Protein AF-W4S2B2-F1 (afdb_monomer)

Foldseek 3Di:
DDPVVVVVVVVVVQQVPFPCDPVVLPADQPDTPNVVVVVVDPPDDDDWDDPDSNDID

pLDDT: mean 96.98, std 3.12, range [77.69, 98.88]

Structure (mmCIF, N/CA/C/O backbone):
data_AF-W4S2B2-F1
#
_entry.id   AF-W4S2B2-F1
#
loop_
_atom_site.group_PDB
_atom_site.id
_atom_site.type_symbol
_atom_site.label_atom_id
_atom_site.label_alt_id
_atom_site.label_comp_id
_atom_site.label_asym_id
_atom_site.label_entity_id
_atom_site.label_seq_id
_atom_site.pdbx_PDB_ins_code
_atom_site.Cartn_x
_atom_site.Cartn_y
_atom_site.Cartn_z
_atom_site.occupancy
_atom_site.B_iso_or_equiv
_atom_site.auth_seq_id
_atom_site.auth_comp_id
_atom_site.auth_asym_id
_atom_site.auth_atom_id
_atom_site.pdbx_PDB_model_num
ATOM 1 N N . MET A 1 1 ? -5.324 5.802 25.755 1.00 77.69 1 MET A N 1
ATOM 2 C CA . MET A 1 1 ? -5.251 5.712 24.283 1.00 77.69 1 MET A CA 1
ATOM 3 C C . MET A 1 1 ? -6.591 5.179 23.818 1.00 77.69 1 MET A C 1
ATOM 5 O O . MET A 1 1 ? -7.073 4.260 24.462 1.00 77.69 1 MET A O 1
ATOM 9 N N . THR A 1 2 ? -7.248 5.809 22.844 1.00 98.31 2 THR A N 1
ATOM 10 C CA . THR A 1 2 ? -8.523 5.290 22.318 1.00 98.31 2 THR A CA 1
ATOM 11 C C . THR A 1 2 ? -8.246 4.164 21.329 1.00 98.31 2 THR A C 1
ATOM 13 O O . THR A 1 2 ? -7.192 4.172 20.692 1.00 98.31 2 THR A O 1
ATOM 16 N N . ASP A 1 3 ? -9.187 3.239 21.163 1.00 98.31 3 ASP A N 1
ATOM 17 C CA . ASP A 1 3 ? -9.018 2.101 20.247 1.00 98.31 3 ASP A CA 1
ATOM 18 C C . ASP A 1 3 ? -8.810 2.573 18.803 1.00 98.31 3 ASP A C 1
ATOM 20 O O . ASP A 1 3 ? -7.889 2.130 18.126 1.00 98.31 3 ASP A O 1
ATOM 24 N N . LEU A 1 4 ? -9.580 3.578 18.368 1.00 98.50 4 LEU A N 1
ATOM 25 C CA . LEU A 1 4 ? -9.426 4.175 17.040 1.00 98.50 4 LEU A CA 1
ATOM 26 C C . LEU A 1 4 ? -8.026 4.774 16.826 1.00 98.50 4 LEU A C 1
ATOM 28 O O . LEU A 1 4 ? -7.463 4.652 15.739 1.00 98.50 4 LEU A O 1
ATOM 32 N N . LEU A 1 5 ?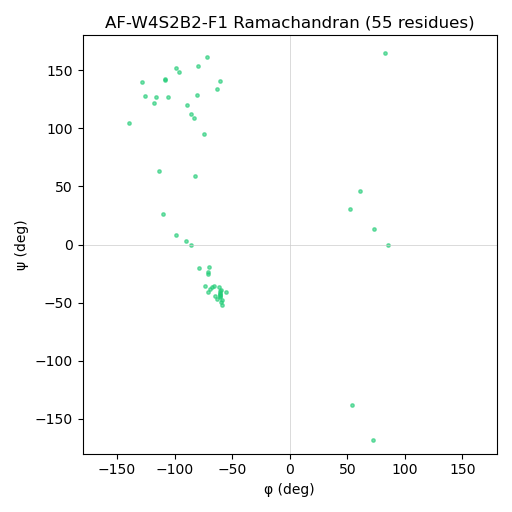 -7.451 5.413 17.851 1.00 98.50 5 LEU A N 1
ATOM 33 C CA . LEU A 1 5 ? -6.094 5.951 17.765 1.00 98.50 5 LEU A CA 1
ATOM 34 C C . LEU A 1 5 ? 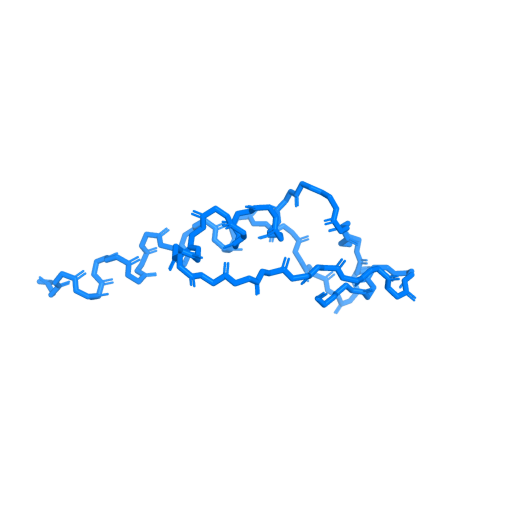-5.057 4.825 17.741 1.00 98.50 5 LEU A C 1
ATOM 36 O O . LEU A 1 5 ? -4.116 4.907 16.961 1.00 98.50 5 LEU A O 1
ATOM 40 N N . ALA A 1 6 ? -5.235 3.781 18.555 1.00 98.62 6 ALA A N 1
ATOM 41 C CA . ALA A 1 6 ? -4.337 2.631 18.573 1.00 98.62 6 ALA A CA 1
ATOM 42 C C . ALA A 1 6 ? -4.279 1.951 17.196 1.00 98.62 6 ALA A C 1
ATOM 44 O O . ALA A 1 6 ? -3.199 1.867 16.618 1.00 98.62 6 ALA A O 1
ATOM 45 N N . SER A 1 7 ? -5.428 1.600 16.607 1.00 98.50 7 SER A N 1
ATOM 46 C CA . SER A 1 7 ? -5.472 0.997 15.267 1.00 98.50 7 SER A CA 1
ATOM 47 C C . SER A 1 7 ? -4.909 1.923 14.186 1.00 98.50 7 SER A C 1
ATOM 49 O O . SER A 1 7 ? -4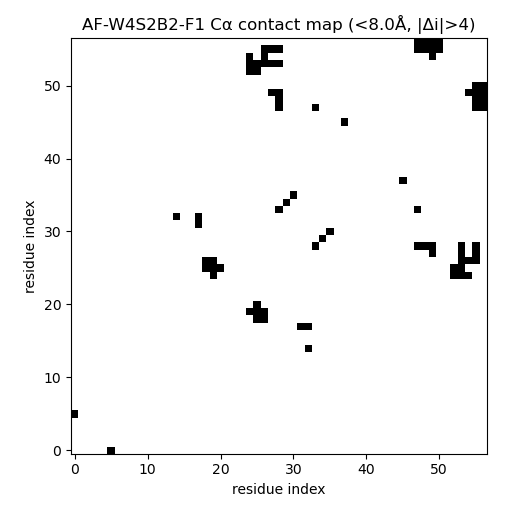.221 1.474 13.274 1.00 98.50 7 SER A O 1
ATOM 51 N N . THR A 1 8 ? -5.143 3.236 14.293 1.00 98.75 8 THR A N 1
ATOM 52 C CA . THR A 1 8 ? -4.550 4.207 13.357 1.00 98.75 8 THR A CA 1
ATOM 53 C C . THR A 1 8 ? -3.024 4.173 13.414 1.00 98.75 8 THR A C 1
ATOM 55 O O 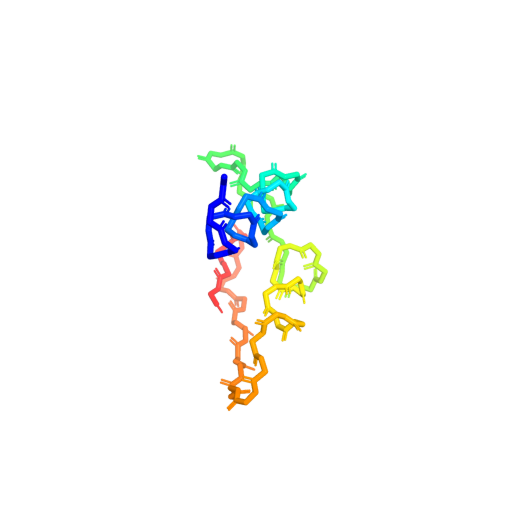. THR A 1 8 ? -2.375 4.204 12.371 1.00 98.75 8 THR A O 1
ATOM 58 N N . LEU A 1 9 ? -2.442 4.106 14.614 1.00 98.69 9 LEU A N 1
ATOM 59 C CA . LEU A 1 9 ? -0.991 4.058 14.788 1.00 98.69 9 LEU A CA 1
ATOM 60 C C . LEU A 1 9 ? -0.398 2.730 14.298 1.00 98.69 9 LEU A C 1
ATOM 62 O O . LEU A 1 9 ? 0.652 2.757 13.664 1.00 98.69 9 LEU A O 1
ATOM 66 N N . GLU A 1 10 ? -1.085 1.605 14.512 1.00 98.75 10 GLU A N 1
ATOM 67 C CA . GLU A 1 10 ? -0.679 0.293 13.985 1.00 98.75 10 GLU A CA 1
ATOM 68 C C . GLU A 1 10 ? -0.633 0.287 12.449 1.00 98.75 10 GLU A C 1
ATOM 70 O O . GLU A 1 10 ? 0.344 -0.165 11.848 1.00 98.75 10 GLU A O 1
ATOM 75 N N . HIS A 1 11 ? -1.655 0.848 11.791 1.00 98.81 11 HIS A N 1
ATOM 76 C CA . HIS A 1 11 ? -1.638 1.010 10.338 1.00 98.81 11 HIS A CA 1
ATOM 77 C C . HIS A 1 11 ? -0.540 1.974 9.890 1.00 98.81 11 HIS A C 1
ATOM 79 O O . HIS A 1 11 ? 0.177 1.686 8.935 1.00 98.81 11 HIS A O 1
ATOM 85 N N . LEU A 1 12 ? -0.381 3.107 10.579 1.00 98.88 12 LEU A N 1
ATOM 86 C CA . LEU A 1 12 ? 0.627 4.105 10.235 1.00 98.88 12 LEU A CA 1
ATOM 87 C C . LEU A 1 12 ? 2.048 3.533 10.311 1.00 98.88 12 LEU A C 1
ATOM 89 O O . LEU A 1 12 ? 2.855 3.828 9.434 1.00 98.88 12 LEU A O 1
ATOM 93 N N . GLU A 1 13 ? 2.348 2.699 11.306 1.00 98.81 13 GLU A N 1
ATOM 94 C CA . GLU A 1 13 ? 3.645 2.026 11.432 1.00 98.81 13 GLU A CA 1
ATOM 95 C C . GLU A 1 13 ? 3.950 1.156 10.204 1.00 98.81 13 GLU A C 1
ATOM 97 O O . GLU A 1 13 ? 5.023 1.278 9.610 1.00 98.81 13 GLU A O 1
ATOM 102 N N . GLN A 1 14 ? 2.985 0.339 9.768 1.00 98.75 14 GLN A N 1
ATOM 103 C CA . GLN A 1 14 ? 3.136 -0.470 8.556 1.00 98.75 14 GLN A CA 1
ATOM 104 C C . GLN A 1 14 ? 3.287 0.413 7.314 1.00 98.75 14 GLN A C 1
ATOM 106 O O . GLN A 1 14 ? 4.209 0.212 6.526 1.00 98.75 14 GLN A O 1
ATOM 111 N N . LEU A 1 15 ? 2.436 1.431 7.162 1.00 98.69 15 LEU A N 1
ATOM 112 C CA . LEU A 1 15 ? 2.452 2.330 6.007 1.00 98.69 15 LEU A CA 1
ATOM 113 C C . LEU A 1 15 ? 3.786 3.076 5.862 1.00 98.69 15 LEU A C 1
ATOM 115 O O . LEU A 1 15 ? 4.309 3.177 4.756 1.00 98.69 15 LEU A O 1
ATOM 119 N N . VAL A 1 16 ? 4.361 3.559 6.967 1.00 98.56 16 VAL A N 1
ATOM 120 C CA . VAL A 1 16 ? 5.654 4.267 6.977 1.00 98.56 16 VAL A CA 1
ATOM 121 C C . VAL A 1 16 ? 6.831 3.325 6.705 1.00 98.56 16 VAL A C 1
ATOM 123 O O . VAL A 1 16 ? 7.876 3.775 6.236 1.00 98.56 16 VAL A O 1
ATOM 126 N N . SER A 1 17 ? 6.681 2.023 6.963 1.00 98.50 17 SER A N 1
ATOM 127 C CA . SER A 1 17 ? 7.732 1.036 6.686 1.00 98.50 17 SER A CA 1
ATOM 128 C C . SER A 1 17 ? 7.958 0.775 5.188 1.00 98.50 17 SER A C 1
ATOM 130 O O . SER A 1 17 ? 9.028 0.295 4.807 1.00 98.50 17 SER A O 1
ATOM 132 N N . PHE A 1 18 ? 6.993 1.117 4.324 1.00 98.56 18 PHE A N 1
ATOM 133 C CA . PHE A 1 18 ? 7.139 0.993 2.874 1.00 98.56 18 PHE A CA 1
ATOM 134 C C . PHE A 1 1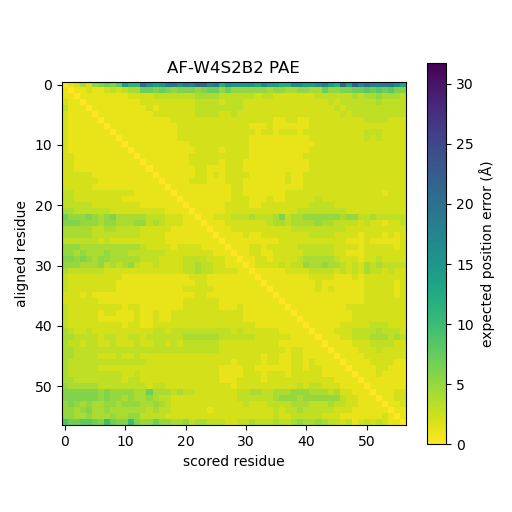8 ? 7.925 2.175 2.291 1.00 98.56 18 PHE A C 1
ATOM 136 O O . PHE A 1 18 ? 7.579 3.337 2.499 1.00 98.56 18 PHE A O 1
ATOM 143 N N . ASP A 1 19 ? 8.959 1.893 1.494 1.00 97.94 19 ASP A N 1
ATOM 144 C CA . ASP A 1 19 ? 9.684 2.943 0.774 1.00 97.94 19 ASP A CA 1
ATOM 145 C C . ASP A 1 19 ? 8.858 3.467 -0.407 1.00 97.94 19 ASP A C 1
ATOM 147 O O . ASP A 1 19 ? 8.886 2.925 -1.510 1.00 97.94 19 ASP A O 1
ATOM 151 N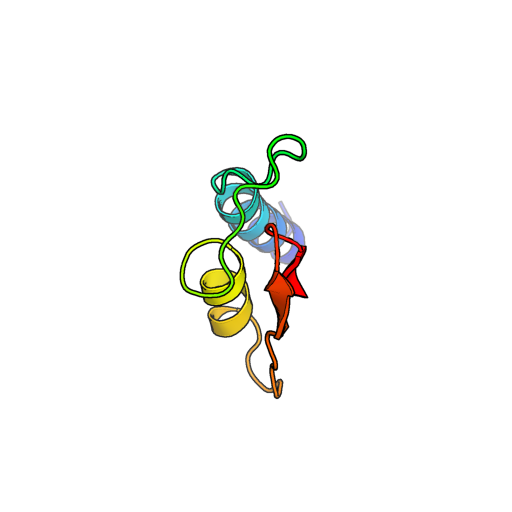 N . THR A 1 20 ? 8.127 4.552 -0.169 1.00 97.88 20 THR A N 1
ATOM 152 C CA . THR A 1 20 ? 7.336 5.250 -1.189 1.00 97.88 20 THR A CA 1
ATOM 153 C C . THR A 1 20 ? 7.921 6.620 -1.538 1.00 97.88 20 THR A C 1
ATOM 155 O O . THR A 1 20 ? 7.189 7.530 -1.939 1.00 97.88 20 THR A O 1
ATOM 158 N N . ARG A 1 21 ? 9.238 6.821 -1.363 1.00 98.12 21 ARG A N 1
ATOM 159 C CA . ARG A 1 21 ? 9.896 8.096 -1.695 1.00 98.12 21 ARG A CA 1
ATOM 160 C C . ARG A 1 21 ? 9.753 8.426 -3.180 1.00 98.12 21 ARG A C 1
ATOM 162 O O . ARG A 1 21 ? 9.904 7.579 -4.061 1.00 98.12 21 ARG A O 1
ATOM 169 N N . ASN A 1 22 ? 9.529 9.701 -3.463 1.00 96.38 22 ASN A N 1
ATOM 170 C CA . ASN A 1 22 ? 9.383 10.227 -4.812 1.00 96.38 22 ASN A CA 1
ATOM 171 C C . ASN A 1 22 ? 10.115 11.580 -4.903 1.00 96.38 22 ASN A C 1
ATOM 173 O O . ASN A 1 22 ? 9.590 12.556 -4.360 1.00 96.38 22 ASN A O 1
ATOM 177 N N . PRO A 1 23 ? 11.305 11.670 -5.543 1.00 96.19 23 PRO A N 1
ATOM 178 C CA . PRO A 1 23 ? 12.033 10.628 -6.302 1.00 96.19 23 PRO A CA 1
ATOM 179 C C . PRO A 1 23 ? 12.663 9.501 -5.435 1.00 96.19 23 PRO A C 1
ATOM 181 O O . PRO A 1 23 ? 12.864 9.719 -4.241 1.00 96.19 23 PRO A O 1
ATOM 184 N N . PRO A 1 24 ? 13.011 8.314 -5.996 1.00 95.94 24 PRO A N 1
ATOM 185 C CA . PRO A 1 24 ? 12.931 7.945 -7.413 1.00 95.94 24 PRO A CA 1
ATOM 186 C C . PRO A 1 24 ? 11.560 7.410 -7.845 1.00 95.94 24 PRO A C 1
ATOM 188 O O . PRO A 1 24 ? 11.399 7.097 -9.019 1.00 95.94 24 PRO A O 1
ATOM 191 N N . ARG A 1 25 ? 10.582 7.314 -6.929 1.00 96.69 25 ARG A N 1
ATOM 192 C CA . ARG A 1 25 ? 9.257 6.732 -7.194 1.00 96.69 25 ARG A CA 1
ATOM 193 C C . ARG A 1 25 ? 9.352 5.260 -7.609 1.00 96.69 25 ARG A C 1
ATOM 195 O O . ARG A 1 25 ? 8.735 4.833 -8.574 1.00 96.69 25 ARG A O 1
ATOM 202 N N . ALA A 1 26 ? 10.145 4.477 -6.883 1.00 97.62 2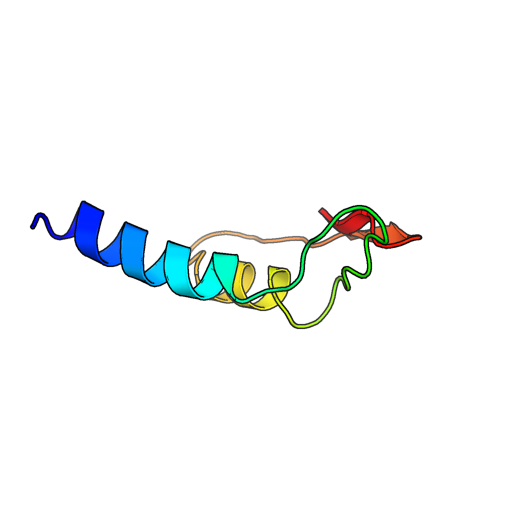6 ALA A N 1
ATOM 203 C CA . ALA A 1 26 ? 10.304 3.041 -7.119 1.00 97.62 26 ALA A CA 1
ATOM 204 C C . ALA A 1 26 ? 9.161 2.237 -6.469 1.00 97.62 26 ALA A C 1
ATOM 206 O O . ALA A 1 26 ? 9.391 1.413 -5.591 1.00 97.62 26 ALA A O 1
ATOM 207 N N . ILE A 1 27 ? 7.923 2.526 -6.869 1.00 97.88 27 ILE A N 1
ATOM 208 C CA . ILE A 1 27 ? 6.710 1.931 -6.296 1.00 97.88 27 ILE A CA 1
ATOM 209 C C . ILE A 1 27 ? 6.147 0.917 -7.295 1.00 97.88 27 ILE A C 1
ATOM 211 O O . ILE A 1 27 ? 5.948 1.256 -8.458 1.00 97.88 27 ILE A O 1
ATOM 215 N N . ALA A 1 28 ? 5.906 -0.316 -6.851 1.00 96.12 28 ALA A N 1
ATOM 216 C CA . ALA A 1 28 ? 5.308 -1.376 -7.663 1.00 96.12 28 ALA A CA 1
ATOM 217 C C . ALA A 1 28 ? 3.800 -1.510 -7.384 1.00 96.12 28 ALA A C 1
ATOM 219 O O . ALA A 1 28 ? 3.349 -1.215 -6.276 1.00 96.12 28 ALA A O 1
ATOM 220 N N . ALA A 1 29 ? 3.034 -1.965 -8.381 1.00 95.25 29 ALA A N 1
ATOM 221 C CA . ALA A 1 29 ? 1.599 -2.237 -8.243 1.00 95.25 29 ALA A CA 1
ATOM 222 C C . ALA A 1 29 ? 1.278 -3.576 -7.555 1.00 95.25 29 ALA A C 1
ATOM 224 O O . ALA A 1 29 ? 0.175 -3.756 -7.038 1.00 95.25 29 ALA A O 1
ATOM 225 N N . GLU A 1 30 ? 2.243 -4.495 -7.545 1.00 95.00 30 GLU A N 1
ATOM 226 C CA . GLU A 1 30 ? 2.182 -5.779 -6.847 1.00 95.00 30 GLU A CA 1
ATOM 227 C C . GLU A 1 30 ? 3.113 -5.751 -5.630 1.00 95.00 30 GLU A C 1
ATOM 229 O O . GLU A 1 30 ? 4.221 -5.206 -5.692 1.00 95.00 30 GLU A O 1
ATOM 234 N N . GLY A 1 31 ? 2.686 -6.361 -4.525 1.00 94.06 31 GLY A N 1
ATOM 235 C CA . GLY A 1 31 ? 3.420 -6.328 -3.267 1.00 94.06 31 GLY A CA 1
ATOM 236 C C . GLY A 1 31 ? 3.370 -4.969 -2.563 1.00 94.06 31 GLY A C 1
ATOM 237 O O . GLY A 1 31 ? 2.594 -4.068 -2.892 1.00 94.06 31 GLY A O 1
ATOM 238 N N . GLY A 1 32 ? 4.226 -4.826 -1.549 1.00 95.94 32 GLY A N 1
ATOM 239 C CA . GLY A 1 32 ? 4.439 -3.566 -0.839 1.00 95.94 32 GLY A CA 1
ATOM 240 C C . GLY A 1 32 ? 3.156 -2.930 -0.289 1.00 95.94 32 GLY A C 1
ATOM 241 O O . GLY A 1 32 ? 2.287 -3.606 0.266 1.00 95.94 32 GLY A O 1
ATOM 242 N N . ILE A 1 33 ? 3.061 -1.606 -0.436 1.00 98.19 33 ILE A N 1
ATOM 243 C CA . ILE A 1 33 ? 1.998 -0.799 0.171 1.00 98.19 33 ILE A CA 1
ATOM 244 C C . ILE A 1 33 ? 0.602 -1.104 -0.395 1.00 98.19 33 ILE A C 1
ATOM 246 O O . ILE A 1 33 ? -0.368 -1.107 0.360 1.00 98.19 33 ILE A O 1
ATOM 250 N N . PHE A 1 34 ? 0.473 -1.399 -1.692 1.00 98.06 34 PHE A N 1
ATOM 251 C CA . PHE A 1 34 ? -0.839 -1.622 -2.313 1.00 98.06 34 PHE A CA 1
ATOM 252 C C . PHE A 1 34 ? -1.451 -2.972 -1.926 1.00 98.06 34 PHE A C 1
ATOM 254 O O . PHE A 1 34 ? -2.658 -3.044 -1.686 1.00 98.06 34 PHE A O 1
ATOM 261 N N . ASP A 1 35 ? -0.636 -4.017 -1.767 1.00 98.12 35 ASP A N 1
ATOM 262 C CA . ASP A 1 35 ? -1.119 -5.304 -1.249 1.00 98.12 35 ASP A CA 1
ATOM 263 C C . ASP A 1 35 ? -1.540 -5.205 0.219 1.00 98.12 35 ASP A C 1
ATOM 265 O O . ASP A 1 35 ? -2.556 -5.786 0.613 1.00 98.12 35 ASP A O 1
ATOM 269 N N . TYR A 1 36 ? -0.822 -4.409 1.020 1.00 98.50 36 TYR A N 1
ATOM 270 C CA . TYR A 1 36 ? -1.241 -4.111 2.387 1.00 98.50 36 TYR A CA 1
ATOM 271 C C . TYR A 1 36 ? -2.616 -3.434 2.416 1.00 98.50 36 TYR A C 1
ATOM 273 O O . TYR A 1 36 ? -3.508 -3.888 3.130 1.00 98.50 36 TYR A O 1
ATOM 281 N N . LEU A 1 37 ? -2.825 -2.392 1.604 1.00 98.19 37 LEU A N 1
ATOM 282 C CA . LEU A 1 37 ? -4.109 -1.688 1.536 1.00 98.19 37 LEU A CA 1
ATOM 283 C C . LEU A 1 37 ? -5.251 -2.614 1.103 1.00 98.19 37 LEU A C 1
ATOM 285 O O . LEU A 1 37 ? -6.303 -2.617 1.739 1.00 98.19 37 LEU A O 1
ATOM 289 N N . ARG A 1 38 ? -5.038 -3.454 0.081 1.00 97.81 38 ARG A N 1
ATOM 290 C CA . ARG A 1 38 ? -6.028 -4.456 -0.351 1.00 97.81 38 ARG A CA 1
ATOM 291 C C . ARG A 1 38 ? -6.455 -5.382 0.787 1.00 97.81 38 ARG A C 1
ATOM 293 O O . ARG A 1 38 ? -7.641 -5.675 0.913 1.00 97.81 38 ARG A O 1
ATOM 300 N N . ALA A 1 39 ? -5.514 -5.818 1.624 1.00 98.00 39 ALA A N 1
ATOM 301 C CA . ALA A 1 39 ? -5.808 -6.685 2.762 1.00 98.00 39 ALA A CA 1
ATOM 302 C C . ALA A 1 39 ? -6.568 -5.971 3.900 1.00 98.00 39 ALA A C 1
ATOM 304 O O . ALA A 1 39 ? -7.274 -6.632 4.658 1.00 98.00 39 ALA A O 1
ATOM 305 N N . GLN A 1 40 ? -6.445 -4.642 4.018 1.00 98.44 40 GLN A N 1
ATOM 306 C CA . GLN A 1 40 ? -7.043 -3.838 5.096 1.00 98.44 40 GLN A CA 1
ATOM 307 C C . GLN A 1 40 ? -8.358 -3.134 4.712 1.00 98.44 40 GLN A C 1
ATOM 309 O O . GLN A 1 40 ? -8.878 -2.344 5.497 1.00 98.44 40 GLN A O 1
ATOM 314 N N . LEU A 1 41 ? -8.928 -3.418 3.535 1.00 98.06 41 LEU A N 1
ATOM 315 C CA . LEU A 1 41 ? -10.181 -2.817 3.053 1.00 98.06 41 LEU A CA 1
ATOM 316 C C . LEU A 1 41 ? -11.323 -3.850 2.950 1.00 98.06 41 LEU A C 1
ATOM 318 O O . LEU A 1 41 ? -11.834 -4.116 1.857 1.00 98.06 41 LEU A O 1
ATOM 322 N N . PRO A 1 42 ? -11.760 -4.455 4.072 1.00 97.69 42 PRO A N 1
ATOM 323 C CA . PRO A 1 42 ? -12.830 -5.442 4.050 1.00 97.69 42 PRO A CA 1
ATOM 324 C C . PRO A 1 42 ? -14.144 -4.820 3.560 1.00 97.69 42 PRO A C 1
ATOM 326 O O . PRO A 1 42 ? -14.557 -3.753 4.009 1.00 97.69 42 PRO A O 1
ATOM 329 N N . GLY A 1 43 ? -14.822 -5.517 2.647 1.00 98.25 43 GLY A N 1
ATOM 330 C CA . GLY A 1 43 ? -16.102 -5.079 2.081 1.00 98.25 43 GLY A CA 1
ATOM 331 C C . GLY A 1 43 ? -15.994 -4.120 0.892 1.00 98.25 43 GLY A C 1
ATOM 332 O O . GLY A 1 43 ? -17.025 -3.760 0.327 1.00 98.25 43 GLY A O 1
ATOM 333 N N . PHE A 1 44 ? -14.782 -3.744 0.473 1.00 98.31 44 PHE A N 1
ATOM 334 C CA . PHE A 1 44 ? -14.559 -2.935 -0.724 1.00 98.31 44 PHE A CA 1
ATOM 335 C C . PHE A 1 44 ? -14.230 -3.803 -1.942 1.00 98.31 44 PHE A C 1
ATOM 337 O O . PHE A 1 44 ? -13.587 -4.846 -1.833 1.00 98.31 44 PHE A O 1
ATOM 344 N N . GLN A 1 45 ? -14.635 -3.335 -3.123 1.00 97.94 45 GLN A N 1
ATOM 345 C CA . GLN A 1 45 ? -14.031 -3.767 -4.382 1.00 97.94 45 GLN A CA 1
ATOM 346 C C . GLN A 1 45 ? -12.854 -2.837 -4.670 1.00 97.94 45 GLN A C 1
ATOM 348 O O . GLN A 1 45 ? -13.040 -1.625 -4.751 1.00 97.94 45 GLN A O 1
ATOM 353 N N . VAL A 1 46 ? -11.652 -3.402 -4.777 1.00 97.50 46 VAL A N 1
ATOM 354 C CA . VAL A 1 46 ? -10.410 -2.639 -4.945 1.00 97.50 46 VAL A CA 1
ATOM 355 C C . VAL A 1 46 ? -9.790 -2.967 -6.297 1.00 97.50 46 VAL A C 1
ATOM 357 O O . VAL A 1 46 ? -9.526 -4.130 -6.600 1.00 97.50 46 VAL A O 1
ATOM 360 N N . GLU A 1 47 ? -9.510 -1.932 -7.079 1.00 98.12 47 GLU A N 1
ATOM 361 C CA . GLU A 1 47 ? -8.702 -1.993 -8.295 1.00 98.12 47 GLU A CA 1
ATOM 362 C C . GLU A 1 47 ? -7.359 -1.307 -8.017 1.00 98.12 47 GLU A C 1
ATOM 364 O O . GLU A 1 47 ? -7.324 -0.332 -7.273 1.00 98.12 47 GLU A O 1
ATOM 369 N N . VAL A 1 48 ? -6.263 -1.8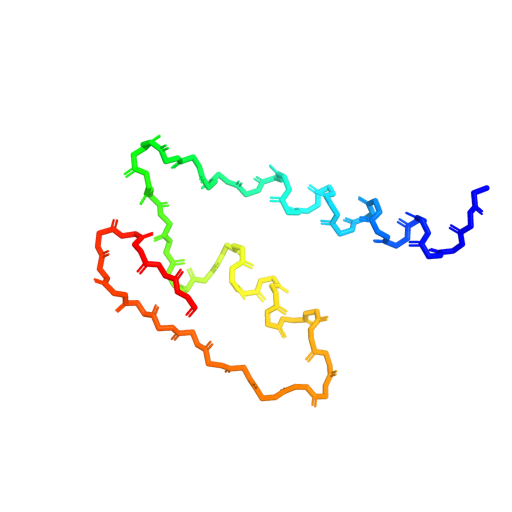35 -8.571 1.00 97.81 48 VAL A N 1
ATOM 370 C CA . VAL A 1 48 ? -4.962 -1.146 -8.574 1.00 97.81 48 VAL A CA 1
ATOM 371 C C . VAL A 1 48 ? -4.494 -1.083 -10.013 1.00 97.81 48 VAL A C 1
ATOM 373 O O . VAL A 1 48 ? -4.468 -2.108 -10.698 1.00 97.81 48 VAL A O 1
ATOM 376 N N . ILE A 1 49 ? -4.140 0.116 -10.454 1.00 97.94 49 ILE A N 1
ATOM 377 C CA . ILE A 1 49 ? -3.781 0.438 -11.828 1.00 97.94 49 ILE A CA 1
ATOM 378 C C . ILE A 1 49 ? -2.332 0.920 -11.844 1.00 97.94 49 ILE A C 1
ATOM 380 O O . ILE A 1 49 ? -1.983 1.908 -11.193 1.00 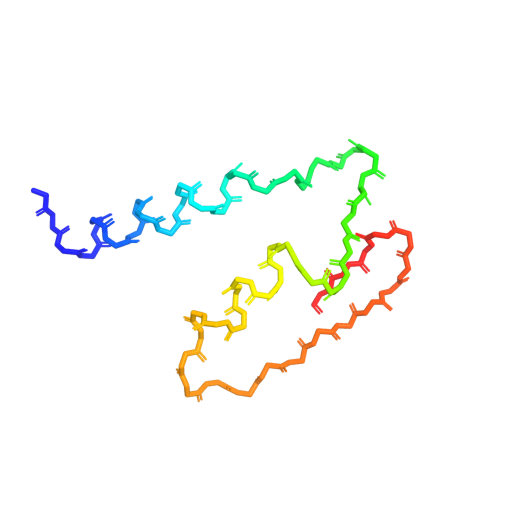97.94 49 ILE A O 1
ATOM 384 N N . ASP A 1 50 ? -1.489 0.227 -12.609 1.00 97.44 50 ASP A N 1
ATOM 385 C CA . ASP A 1 50 ? -0.121 0.660 -12.893 1.00 97.44 50 ASP A CA 1
ATOM 386 C C . ASP A 1 50 ? -0.120 1.613 -14.099 1.00 97.44 50 ASP A C 1
ATOM 388 O O . ASP A 1 50 ? -0.397 1.211 -15.231 1.00 97.44 50 ASP A O 1
ATOM 392 N N . HIS A 1 51 ? 0.193 2.888 -13.858 1.00 96.81 51 HIS A N 1
ATOM 393 C CA . HIS A 1 51 ? 0.343 3.917 -14.897 1.00 96.81 51 HIS A CA 1
ATOM 394 C C . HIS A 1 51 ? 1.785 4.014 -15.421 1.00 96.81 51 HIS A C 1
ATOM 396 O O . HIS A 1 51 ? 2.096 4.872 -16.251 1.00 96.81 51 HIS A O 1
ATOM 402 N N . GLY A 1 52 ? 2.682 3.151 -14.941 1.00 93.94 52 GLY A N 1
ATOM 403 C CA . GLY A 1 52 ? 4.090 3.103 -15.296 1.00 93.94 52 GLY A CA 1
ATOM 404 C C . GLY A 1 52 ? 4.961 4.095 -14.523 1.00 93.94 52 GLY A C 1
ATOM 405 O O . GLY A 1 52 ? 4.504 5.041 -13.874 1.00 93.94 52 GLY A O 1
ATOM 406 N N . ALA A 1 53 ? 6.278 3.874 -14.590 1.00 93.69 53 ALA A N 1
ATOM 407 C CA . ALA A 1 53 ? 7.294 4.693 -13.919 1.00 93.69 53 ALA A CA 1
ATOM 408 C C . ALA A 1 53 ? 7.033 4.894 -12.408 1.00 93.69 53 ALA A C 1
ATOM 410 O O . ALA A 1 53 ? 7.362 5.948 -11.864 1.00 93.69 53 ALA A O 1
ATOM 411 N N . GLY A 1 54 ? 6.394 3.920 -11.755 1.00 92.19 54 GLY A N 1
ATOM 412 C CA . GLY A 1 54 ? 6.012 3.944 -10.343 1.00 92.19 54 GLY A CA 1
ATOM 413 C C . GLY A 1 54 ? 4.846 4.862 -9.976 1.00 92.19 54 GLY A C 1
ATOM 414 O O . GLY A 1 54 ? 4.638 5.152 -8.800 1.00 92.19 54 GLY A O 1
ATOM 415 N N . ALA A 1 55 ? 4.089 5.352 -10.960 1.00 95.31 55 ALA A N 1
ATOM 416 C CA . ALA A 1 55 ? 2.773 5.922 -10.708 1.00 95.31 55 ALA A CA 1
ATOM 417 C C . ALA A 1 55 ? 1.755 4.779 -10.632 1.00 95.31 55 ALA A C 1
ATOM 419 O O . ALA A 1 55 ? 1.436 4.164 -11.643 1.00 95.31 55 ALA A O 1
ATOM 420 N N . VAL A 1 56 ? 1.254 4.506 -9.433 1.00 96.00 56 VAL A N 1
ATOM 421 C CA . VAL A 1 56 ? 0.273 3.451 -9.164 1.00 96.00 56 VAL A CA 1
ATOM 422 C C . VAL A 1 56 ? -0.885 4.068 -8.380 1.00 96.00 56 VAL A C 1
ATOM 424 O O . VAL A 1 56 ? -0.641 4.920 -7.519 1.00 96.00 56 VAL A O 1
ATOM 427 N N . SER A 1 57 ? -2.124 3.682 -8.694 1.00 90.12 57 SER A N 1
ATOM 428 C CA . SER A 1 57 ? -3.346 4.128 -8.001 1.00 90.12 57 SER A CA 1
ATOM 429 C C . SER A 1 57 ? -4.254 2.968 -7.654 1.00 90.12 57 SER A C 1
ATOM 431 O O . SER A 1 57 ? -4.426 2.130 -8.567 1.00 90.12 57 SER A O 1
#

Secondary structure (DSSP, 8-state):
--HHHHHHHHHHHHHHHS---TTTT---SSSHHHHHHHHT-TT------B-STT-B-

Organism: NCBI:txid1414836

Sequence (57 aa):
MTDLLASTLEHLEQLVSFDTRNPPRAIAAEGGIFDYLRAQLPGFQVEVIDHGAGAVS

Solvent-accessible surface area (backbone atoms only — not comparable to full-atom values): 3660 Å² total; per-residue (Å²): 134,54,70,71,58,51,55,50,49,57,51,48,55,58,61,68,71,44,78,73,50,74,78,86,25,79,41,63,70,70,49,71,65,53,46,53,50,63,74,72,43,84,95,61,90,85,78,76,48,73,74,54,86,36,45,61,83

Mean predicted aligned error: 2.32 Å

Nearest PDB structures (foldseek):
  2f7v-assembly1_A  TM=1.009E+00  e=1.297E-07  Xanthomonas campestris

Radius of gyration: 13.09 Å; Cα contacts (8 Å, |Δi|>4): 40; chains: 1; bounding box: 29×17×40 Å